Protein AF-A0A6N9TR45-F1 (afdb_monomer_lite)

Foldseek 3Di:
DDPQPVPPVSVVVQVVQQVVPDPDPDRDPVSGDPVVNPCPPDPCPPPPQDCVNQPLPPPPDPVVSVVSVVVVVLVVLCVVVVNPPVVSVVD

Secondary structure (DSSP, 8-state):
----TTHHHHHHHHHHHHHHH-SSSS--GGGS-HHHHT-PPP-TTS----TTT-TTTT-SSHHHHHHHHHHHHHHHHHHHTTT-HHHHTT-

pLDDT: mean 74.88, std 14.42, range [40.03, 90.75]

Radius of gyration: 19.42 Å; chains: 1; bounding box: 37×27×53 Å

Sequence (91 aa):
DYDWPGNVRELRNVVERMVILSRGPVLTLEGLPPAIRRHTPAAPGVAAATPAETPWADVDDFKAAKACFERAFLQRKLDENGRNISRTAKA

InterPro domains:
  IPR002078 RNA polymerase sigma factor 54 interaction domain [PS50045] (1-20)
  IPR009057 Homedomain-like superfamily [SSF46689] (4-90)
  IPR025944 Sigma-54 interaction domain, conserved site [PS00688] (4-13)
  IPR058031 NorR-like, AAA+ ATPase lid domain [PF25601] (2-43)

Organism: Dissulfurirhabdus thermomarina (NCBI:txid1765737)

Structure (mmCIF, N/CA/C/O backbone):
data_AF-A0A6N9TR45-F1
#
_entry.id   AF-A0A6N9TR45-F1
#
loop_
_atom_site.group_PDB
_atom_site.id
_atom_site.type_symbol
_atom_site.label_atom_id
_atom_site.label_alt_id
_atom_site.label_comp_id
_atom_site.label_asym_id
_atom_site.label_entity_id
_atom_site.label_seq_id
_atom_site.pdbx_PDB_ins_code
_atom_site.Cartn_x
_atom_site.Cartn_y
_atom_site.Cartn_z
_atom_site.occupancy
_atom_site.B_iso_or_equiv
_atom_site.auth_seq_id
_atom_site.auth_comp_id
_atom_site.auth_asym_id
_atom_site.auth_atom_id
_atom_site.pdbx_PDB_model_num
ATOM 1 N N . ASP A 1 1 ? -9.665 -7.073 -1.559 1.00 54.34 1 ASP A N 1
ATOM 2 C CA . ASP A 1 1 ? -8.420 -6.305 -1.387 1.00 54.34 1 ASP A CA 1
ATOM 3 C C . ASP A 1 1 ? -8.578 -4.884 -1.907 1.00 54.34 1 ASP A C 1
ATOM 5 O O . ASP A 1 1 ? -9.310 -4.671 -2.872 1.00 54.34 1 ASP A O 1
ATOM 9 N N . TYR A 1 2 ? -7.991 -3.916 -1.200 1.00 58.41 2 TYR A N 1
ATOM 10 C CA . TYR A 1 2 ? -7.883 -2.514 -1.616 1.00 58.41 2 TYR A CA 1
ATOM 11 C C . TYR A 1 2 ? -6.439 -2.306 -2.063 1.00 58.41 2 TYR A C 1
ATOM 13 O O . TYR A 1 2 ? 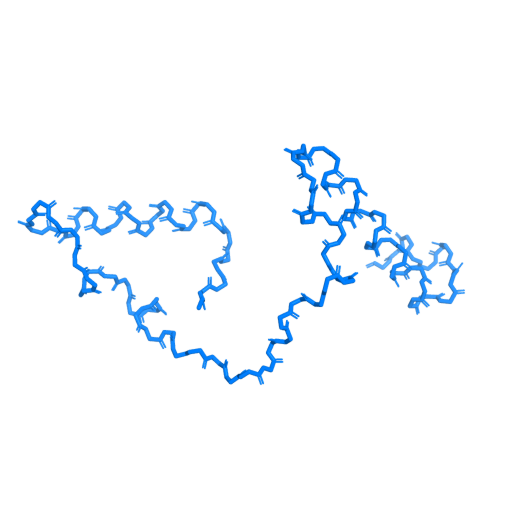-5.531 -2.601 -1.285 1.00 58.41 2 TYR A O 1
ATOM 21 N N . ASP A 1 3 ? -6.225 -1.824 -3.285 1.00 58.97 3 ASP A N 1
ATOM 22 C CA . ASP A 1 3 ? -4.890 -1.596 -3.847 1.00 58.97 3 ASP A CA 1
ATOM 23 C C . ASP A 1 3 ? -4.288 -0.330 -3.239 1.00 58.97 3 ASP A C 1
ATOM 25 O O . ASP A 1 3 ? -4.219 0.713 -3.885 1.00 58.97 3 ASP A O 1
ATOM 29 N N . TRP A 1 4 ? -3.940 -0.404 -1.952 1.00 67.31 4 TRP A N 1
ATOM 30 C CA . TRP A 1 4 ? -3.412 0.684 -1.136 1.00 67.31 4 TRP A CA 1
ATOM 31 C C . TRP A 1 4 ? -2.381 1.517 -1.920 1.00 67.31 4 TRP A C 1
ATOM 33 O O . TRP A 1 4 ? -1.227 1.101 -2.054 1.00 67.31 4 TRP A O 1
ATOM 43 N N . PRO A 1 5 ? -2.740 2.716 -2.417 1.00 60.31 5 PRO A N 1
ATOM 44 C CA . PRO A 1 5 ? -1.868 3.494 -3.289 1.00 60.31 5 PRO A CA 1
ATOM 45 C C . PRO A 1 5 ? -0.809 4.199 -2.430 1.00 60.31 5 PRO A C 1
ATOM 47 O O . PRO A 1 5 ? -0.924 5.373 -2.101 1.00 60.31 5 PRO A O 1
ATOM 50 N N . GLY A 1 6 ? 0.193 3.440 -1.980 1.00 62.19 6 GLY A N 1
ATOM 51 C CA . GLY A 1 6 ? 1.165 3.846 -0.957 1.00 62.19 6 GLY A CA 1
ATOM 52 C C . GLY A 1 6 ? 1.314 2.870 0.220 1.00 62.19 6 GLY A C 1
ATOM 53 O O . GLY A 1 6 ? 1.933 3.247 1.219 1.00 62.19 6 GLY A O 1
ATOM 54 N N . ASN A 1 7 ? 0.748 1.656 0.104 1.00 71.31 7 ASN A N 1
ATOM 55 C CA . ASN A 1 7 ? 0.776 0.492 1.007 1.00 71.31 7 ASN A CA 1
ATOM 56 C C . ASN A 1 7 ? 0.863 0.806 2.510 1.00 71.31 7 ASN A C 1
ATOM 58 O O . ASN A 1 7 ? -0.142 0.749 3.210 1.00 71.31 7 ASN A O 1
ATOM 62 N N . VAL A 1 8 ? 2.042 1.150 3.030 1.00 77.88 8 VAL A N 1
ATOM 63 C CA . VAL A 1 8 ? 2.263 1.302 4.477 1.00 77.88 8 VAL A CA 1
ATOM 64 C C . VAL A 1 8 ? 1.903 2.698 5.001 1.00 77.88 8 VAL A C 1
ATOM 66 O O . VAL A 1 8 ? 1.366 2.813 6.104 1.00 77.88 8 VAL A O 1
ATOM 69 N N . ARG A 1 9 ? 2.165 3.771 4.237 1.00 84.12 9 ARG A N 1
ATOM 70 C CA . ARG A 1 9 ? 1.827 5.141 4.677 1.00 84.12 9 ARG 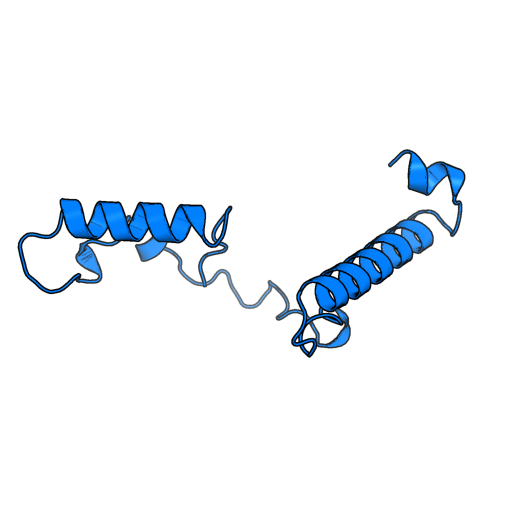A CA 1
ATOM 71 C C . ARG A 1 9 ? 0.320 5.360 4.695 1.00 84.12 9 ARG A C 1
ATOM 73 O O . ARG A 1 9 ? -0.202 5.892 5.667 1.00 84.12 9 ARG A O 1
ATOM 80 N N . GLU A 1 10 ? -0.365 4.910 3.650 1.00 83.19 10 GLU A N 1
ATOM 81 C CA . GLU A 1 10 ? -1.821 5.031 3.558 1.00 83.19 10 GLU A CA 1
ATOM 82 C C . GLU A 1 10 ? -2.529 4.177 4.613 1.00 83.19 10 GLU A C 1
ATOM 84 O O . GLU A 1 10 ? -3.440 4.666 5.280 1.00 83.19 10 GLU A O 1
ATOM 89 N N . LEU A 1 11 ? -2.059 2.946 4.857 1.00 84.88 11 LEU A N 1
ATOM 90 C CA . LEU A 1 11 ? -2.587 2.111 5.937 1.00 84.88 11 LEU A CA 1
ATOM 91 C C . LEU A 1 11 ? -2.433 2.790 7.302 1.00 84.88 11 LEU A C 1
ATOM 93 O O . LEU A 1 11 ? -3.396 2.862 8.065 1.00 84.88 11 LEU A O 1
ATOM 97 N N . ARG A 1 12 ? -1.246 3.339 7.592 1.00 86.81 12 ARG A N 1
ATOM 98 C CA . ARG A 1 12 ? -0.999 4.094 8.827 1.00 86.81 12 ARG A CA 1
ATOM 99 C C . ARG A 1 12 ? -1.967 5.272 8.960 1.00 86.81 12 ARG A C 1
ATOM 101 O O . ARG A 1 12 ? -2.619 5.381 9.992 1.00 86.81 12 ARG A O 1
ATOM 108 N N . ASN A 1 13 ? -2.100 6.102 7.924 1.00 88.00 13 ASN A N 1
ATOM 109 C CA . ASN A 1 13 ? -2.988 7.271 7.939 1.00 88.00 13 ASN A CA 1
ATOM 110 C C . ASN A 1 13 ? -4.444 6.880 8.236 1.00 88.00 13 ASN A C 1
ATOM 112 O O . ASN A 1 13 ? -5.148 7.566 8.979 1.00 88.00 13 ASN A O 1
ATOM 116 N N . VAL A 1 14 ? -4.905 5.768 7.658 1.00 88.38 14 VAL A N 1
ATOM 117 C CA . VAL A 1 14 ? -6.262 5.262 7.876 1.00 88.38 14 VAL A CA 1
ATOM 118 C C . VAL A 1 14 ? -6.450 4.784 9.311 1.00 88.38 14 VAL A C 1
ATOM 120 O O . VAL A 1 14 ? -7.424 5.187 9.946 1.00 88.38 14 VAL A O 1
ATOM 123 N N . VAL A 1 15 ? -5.523 3.986 9.845 1.00 88.00 15 VAL A N 1
ATOM 124 C CA . VAL A 1 15 ? -5.596 3.500 11.233 1.00 88.00 15 VAL A CA 1
ATOM 125 C C . VAL A 1 15 ? -5.526 4.663 12.225 1.00 88.00 15 VAL A C 1
ATOM 127 O O . VAL A 1 15 ? -6.353 4.732 13.131 1.00 88.00 15 VAL A O 1
ATOM 130 N N . GLU A 1 16 ? -4.616 5.621 12.031 1.00 90.44 16 GLU A N 1
ATOM 131 C CA . GLU A 1 16 ? -4.513 6.826 12.867 1.00 90.44 16 GLU A CA 1
ATOM 132 C C . GLU A 1 16 ? -5.831 7.610 12.880 1.00 90.44 16 GLU A C 1
ATOM 134 O O . GLU A 1 16 ? -6.353 7.955 13.942 1.00 90.44 16 GLU A O 1
ATOM 139 N N . ARG A 1 17 ? -6.433 7.828 11.705 1.00 88.25 17 ARG A N 1
ATOM 140 C CA . ARG A 1 17 ? -7.726 8.511 11.593 1.00 88.25 17 ARG A CA 1
ATOM 141 C C . ARG A 1 17 ? -8.850 7.741 12.290 1.00 88.25 17 ARG A C 1
ATOM 143 O O . ARG A 1 17 ? -9.705 8.364 12.916 1.00 88.25 17 ARG A O 1
ATOM 150 N N . MET A 1 18 ? -8.861 6.413 12.192 1.00 90.75 18 MET A N 1
ATOM 151 C CA . MET A 1 18 ? -9.845 5.577 12.882 1.00 90.75 18 MET A CA 1
ATOM 152 C C . MET A 1 18 ? -9.705 5.679 14.400 1.00 90.75 18 MET A C 1
ATOM 154 O O . MET A 1 18 ? -10.717 5.807 15.079 1.00 90.75 18 MET A O 1
ATOM 158 N N . VAL A 1 19 ? -8.479 5.688 14.925 1.00 89.38 19 VAL A N 1
ATOM 159 C CA . VAL A 1 19 ? -8.216 5.873 16.360 1.00 89.38 19 VAL A CA 1
ATOM 160 C C . VAL A 1 19 ? -8.712 7.239 16.832 1.00 89.38 19 VAL A C 1
ATOM 162 O O . VAL A 1 19 ? -9.429 7.302 17.827 1.00 89.38 19 VAL A O 1
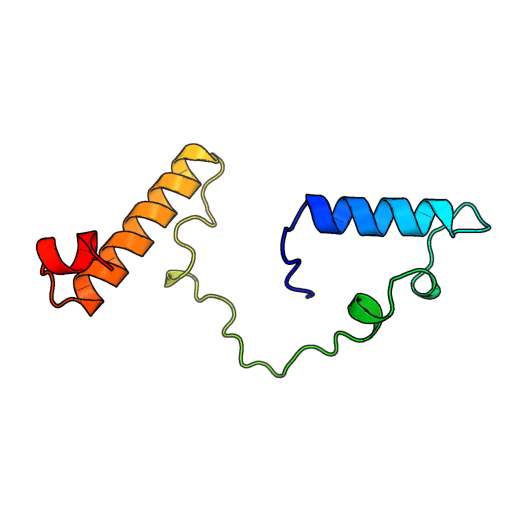ATOM 165 N N . ILE A 1 20 ? -8.431 8.313 16.085 1.00 88.19 20 ILE A N 1
ATOM 166 C CA . ILE A 1 20 ? -8.880 9.676 16.424 1.00 88.19 20 ILE A CA 1
ATOM 167 C C . ILE A 1 20 ? -10.413 9.788 16.452 1.00 88.19 20 ILE A C 1
ATOM 169 O O . ILE A 1 20 ? -10.969 10.495 17.288 1.00 88.19 20 ILE A O 1
ATOM 173 N N . LEU A 1 21 ? -11.103 9.124 15.521 1.00 84.75 21 LEU A N 1
ATOM 174 C CA . LEU A 1 21 ? -12.562 9.207 15.387 1.00 84.75 21 LEU A CA 1
ATOM 175 C C . LEU A 1 21 ? -13.316 8.169 16.229 1.00 84.75 21 LEU A C 1
ATOM 177 O O . LEU A 1 21 ? -14.534 8.283 16.396 1.00 84.75 21 LEU A O 1
ATOM 181 N N . SER A 1 22 ? -12.621 7.154 16.743 1.00 86.81 22 SER A N 1
ATOM 182 C CA . SER A 1 22 ? -13.215 6.126 17.590 1.00 86.81 22 SER A CA 1
ATOM 183 C C . SER A 1 22 ? -13.657 6.696 18.937 1.00 86.81 22 SER A C 1
ATOM 185 O O . SER A 1 22 ? -12.945 7.451 19.590 1.00 86.81 22 SER A O 1
ATOM 187 N N . ARG A 1 23 ? -14.866 6.324 19.364 1.00 82.69 23 ARG A N 1
ATOM 188 C CA . ARG A 1 23 ? -15.420 6.709 20.674 1.00 82.69 23 ARG A CA 1
ATOM 189 C C . ARG A 1 23 ? -15.198 5.649 21.754 1.00 82.69 23 ARG A C 1
ATOM 191 O O . ARG A 1 23 ? -15.571 5.864 22.901 1.00 82.69 23 ARG A O 1
ATOM 198 N N . GLY A 1 24 ? -14.651 4.495 21.383 1.00 83.56 24 GLY A N 1
ATOM 199 C CA . GLY A 1 24 ? -14.502 3.339 22.254 1.00 83.56 24 GLY A CA 1
ATOM 200 C C . GLY A 1 24 ? -13.187 2.605 22.005 1.00 83.56 24 GLY A C 1
ATOM 201 O O . GLY A 1 24 ? -12.481 2.913 21.047 1.00 83.56 24 GLY A O 1
ATOM 202 N N . PRO A 1 25 ? -12.863 1.612 22.845 1.00 87.19 25 PRO A N 1
ATOM 203 C CA . PRO A 1 25 ? -11.568 0.932 22.818 1.00 87.19 25 PRO A CA 1
ATOM 204 C C . PRO A 1 25 ? -11.379 0.004 21.607 1.00 87.19 25 PRO A C 1
ATOM 206 O O . PRO A 1 25 ? -10.286 -0.513 21.398 1.00 87.19 25 PRO A O 1
ATOM 209 N N . VAL A 1 26 ? -12.436 -0.233 20.824 1.00 88.75 26 VAL A N 1
ATOM 210 C CA . VAL A 1 26 ? -12.435 -1.156 19.687 1.00 88.75 26 VAL A CA 1
ATOM 211 C C . VAL A 1 26 ? -12.792 -0.398 18.416 1.00 88.75 26 VAL A C 1
ATOM 213 O O . VAL A 1 26 ? -13.835 0.254 18.335 1.00 88.75 26 VAL A O 1
ATOM 216 N N . LEU A 1 27 ? -11.931 -0.516 17.407 1.00 88.31 27 LEU A N 1
ATOM 217 C CA . LEU A 1 27 ? -12.192 -0.008 16.067 1.00 88.31 27 LEU A CA 1
ATOM 218 C C . LEU A 1 27 ? -13.190 -0.924 15.352 1.00 88.31 27 LEU A C 1
ATOM 220 O O . LEU A 1 27 ? -12.941 -2.117 15.192 1.00 88.31 27 LEU A O 1
ATOM 224 N N . THR A 1 28 ? -14.312 -0.366 14.905 1.00 85.25 28 THR A N 1
ATOM 225 C CA . THR A 1 28 ? -15.338 -1.103 14.157 1.00 85.25 28 THR A CA 1
ATOM 226 C C . THR A 1 28 ? -15.241 -0.815 12.661 1.00 85.25 28 THR A C 1
ATOM 228 O O . THR A 1 28 ? -14.728 0.225 12.237 1.00 85.25 28 THR A O 1
ATOM 231 N N . LEU A 1 29 ? -15.781 -1.722 11.841 1.00 83.12 29 LEU A N 1
ATOM 232 C CA . LEU A 1 29 ? -15.842 -1.554 10.382 1.00 83.12 29 LEU A CA 1
ATOM 233 C C . LEU A 1 29 ? -16.590 -0.281 9.963 1.00 83.12 29 LEU A C 1
ATOM 235 O O . LEU A 1 29 ? -16.331 0.265 8.895 1.00 83.12 29 LEU A O 1
ATOM 239 N N . GLU A 1 30 ? -17.492 0.223 10.802 1.00 82.19 30 GLU A N 1
ATOM 240 C CA . GLU A 1 30 ? -18.216 1.471 10.561 1.00 82.19 30 GLU A CA 1
ATOM 241 C C . GLU A 1 30 ? -17.293 2.694 10.550 1.00 82.19 30 GLU A C 1
ATOM 243 O O . GLU A 1 30 ? -17.558 3.642 9.807 1.00 82.19 30 GLU A O 1
ATOM 248 N N . GLY A 1 31 ? -16.199 2.640 11.320 1.00 81.44 31 GLY A N 1
ATOM 249 C CA . GLY A 1 31 ? -15.183 3.688 11.405 1.00 81.44 31 GLY A CA 1
ATOM 250 C C . GLY A 1 31 ? -14.220 3.727 10.217 1.00 81.44 31 GLY A C 1
ATOM 251 O O . GLY A 1 31 ? -13.480 4.700 10.069 1.00 81.44 31 GLY A O 1
ATOM 252 N N . LEU A 1 32 ? -14.226 2.707 9.352 1.00 85.69 32 LEU A N 1
ATOM 253 C CA . LEU A 1 32 ? -13.410 2.714 8.142 1.00 85.69 32 LEU A CA 1
ATOM 254 C C . LEU A 1 32 ? -13.890 3.805 7.170 1.00 85.69 32 LEU A C 1
ATOM 256 O O . LEU A 1 32 ? -15.100 3.997 6.992 1.00 85.69 32 LEU A O 1
ATOM 260 N N . PRO A 1 33 ? -12.965 4.477 6.461 1.00 82.12 33 PRO A N 1
ATOM 261 C CA . PRO A 1 33 ? -13.317 5.385 5.382 1.00 82.12 33 PRO A CA 1
ATOM 262 C C . PRO A 1 33 ? -14.260 4.728 4.357 1.00 82.12 33 PRO A C 1
ATOM 264 O O . PRO A 1 33 ? -14.055 3.567 3.982 1.00 82.12 33 PRO A O 1
ATOM 267 N N . PRO A 1 34 ? -15.255 5.464 3.826 1.00 79.25 34 PRO A N 1
ATOM 268 C CA . PRO A 1 34 ? -16.208 4.927 2.855 1.00 79.25 34 PRO A CA 1
ATOM 269 C C . PRO A 1 34 ? -15.566 4.339 1.589 1.00 79.25 34 PRO A C 1
ATOM 271 O O . PRO A 1 34 ? -16.157 3.464 0.963 1.00 79.25 34 PRO A O 1
ATOM 274 N N . ALA A 1 35 ? -14.376 4.818 1.210 1.00 75.81 35 ALA A N 1
ATOM 275 C CA . ALA A 1 35 ? -13.60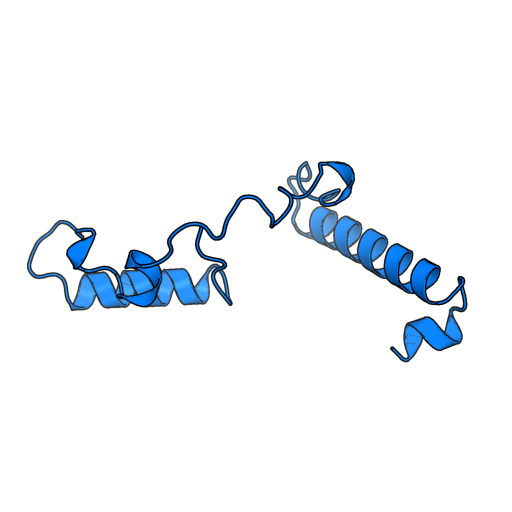0 4.303 0.081 1.00 75.81 35 ALA A CA 1
ATOM 276 C C . ALA A 1 35 ? -13.138 2.851 0.296 1.00 75.81 35 ALA A C 1
ATOM 278 O O . ALA A 1 35 ? -13.187 2.052 -0.631 1.00 75.81 35 ALA A O 1
ATOM 279 N N . ILE A 1 36 ? -12.776 2.493 1.531 1.00 80.25 36 ILE A N 1
ATOM 280 C CA . ILE A 1 36 ? -12.332 1.141 1.892 1.00 80.25 36 ILE A CA 1
ATOM 281 C C . ILE A 1 36 ? -13.545 0.238 2.137 1.00 80.25 36 ILE A C 1
ATOM 283 O O . ILE A 1 36 ? -13.583 -0.892 1.664 1.00 80.25 36 ILE A O 1
ATOM 287 N N . ARG A 1 37 ? -14.590 0.757 2.801 1.00 79.50 37 ARG A N 1
ATOM 2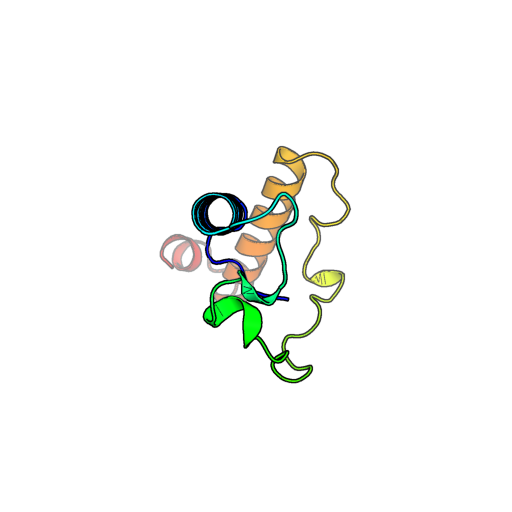88 C CA . ARG A 1 37 ? -15.841 0.013 3.058 1.00 79.50 37 ARG A CA 1
ATOM 289 C C . ARG A 1 37 ? -16.571 -0.439 1.794 1.00 79.50 37 ARG A C 1
ATOM 291 O O . ARG A 1 37 ? -17.276 -1.439 1.838 1.00 79.50 37 ARG A O 1
ATOM 298 N N . ARG A 1 38 ? -16.484 0.334 0.707 1.00 70.62 38 ARG A N 1
ATOM 299 C CA . ARG A 1 38 ? -17.229 0.090 -0.541 1.00 70.62 38 ARG A CA 1
ATOM 300 C C . ARG A 1 38 ? -16.430 -0.643 -1.608 1.00 70.62 38 ARG A C 1
ATOM 302 O O . ARG A 1 38 ? -16.941 -0.786 -2.717 1.00 70.62 38 ARG A O 1
ATOM 309 N N . HIS A 1 39 ? -15.228 -1.125 -1.296 1.00 63.75 39 HIS A N 1
ATOM 310 C CA . HIS A 1 39 ? -14.516 -2.021 -2.199 1.00 63.75 39 HIS A CA 1
ATOM 311 C C . HIS A 1 39 ? -15.267 -3.358 -2.285 1.00 63.75 39 HIS A C 1
ATOM 313 O O . HIS A 1 39 ? -15.000 -4.313 -1.562 1.00 63.75 39 HIS A O 1
ATOM 319 N N . THR A 1 40 ? -16.258 -3.397 -3.174 1.00 47.94 40 THR A N 1
ATOM 320 C CA . THR A 1 40 ? -16.721 -4.635 -3.795 1.00 47.94 40 THR A CA 1
ATOM 321 C C . THR A 1 40 ? -15.535 -5.133 -4.609 1.00 47.94 40 THR A C 1
ATOM 323 O O . THR A 1 40 ? -14.963 -4.317 -5.339 1.00 47.94 40 THR A O 1
ATOM 326 N N . PRO A 1 41 ? -15.106 -6.400 -4.480 1.00 47.81 41 PRO A N 1
ATOM 327 C CA . PRO A 1 41 ? -14.063 -6.909 -5.350 1.00 47.81 41 PRO A CA 1
ATOM 328 C C . PRO A 1 41 ? -14.539 -6.675 -6.781 1.00 47.81 41 PRO A C 1
ATOM 330 O O . PRO A 1 41 ? -15.604 -7.158 -7.175 1.00 47.81 41 PRO A O 1
ATOM 333 N N . ALA A 1 42 ? -13.791 -5.870 -7.537 1.00 44.47 42 ALA A N 1
ATOM 334 C CA . ALA A 1 42 ? -13.931 -5.888 -8.978 1.00 44.47 42 ALA A CA 1
ATOM 335 C C . ALA A 1 42 ? -13.826 -7.360 -9.400 1.00 44.47 42 ALA A C 1
ATOM 337 O O . ALA A 1 42 ? -13.016 -8.105 -8.844 1.00 44.47 42 ALA A O 1
ATOM 338 N N . ALA A 1 43 ? -14.730 -7.774 -10.287 1.00 40.03 43 ALA A N 1
ATOM 339 C CA . ALA A 1 43 ? -14.876 -9.136 -10.785 1.00 40.03 43 ALA A CA 1
ATOM 340 C C . ALA A 1 43 ? -13.521 -9.856 -10.989 1.00 40.03 43 ALA A C 1
ATOM 342 O O . ALA A 1 43 ? -12.540 -9.197 -11.346 1.00 40.03 43 ALA A O 1
ATOM 343 N N . PRO A 1 44 ? -13.455 -11.192 -10.806 1.00 42.91 44 PRO A N 1
ATOM 344 C CA . PRO A 1 44 ? -12.232 -11.962 -11.029 1.00 42.91 44 PRO A CA 1
ATOM 345 C C . PRO A 1 44 ? -11.762 -11.708 -12.464 1.00 42.91 44 PRO A C 1
ATOM 347 O O . PRO A 1 44 ? -12.426 -12.074 -13.430 1.00 42.91 44 PRO A O 1
ATOM 350 N N . GLY A 1 45 ? -10.671 -10.969 -12.593 1.00 45.31 45 GLY A N 1
ATOM 351 C CA . GLY A 1 45 ? -10.323 -10.264 -13.826 1.00 45.31 45 GLY A CA 1
ATOM 352 C C . GLY A 1 45 ? -9.089 -9.385 -13.666 1.00 45.31 45 GLY A C 1
ATOM 353 O O . GLY A 1 45 ? -8.402 -9.115 -14.644 1.00 45.31 45 GLY A O 1
ATOM 354 N N . VAL A 1 46 ? -8.721 -9.040 -12.429 1.00 46.81 46 VAL A N 1
ATOM 355 C CA . VAL A 1 46 ? -7.302 -8.921 -12.094 1.00 46.81 46 VAL A CA 1
ATOM 356 C C . VAL A 1 46 ? -6.831 -10.351 -11.891 1.00 46.81 46 VAL A C 1
ATOM 358 O O . VAL A 1 46 ? -7.194 -10.987 -10.900 1.00 46.81 46 VAL A O 1
ATOM 361 N N . ALA A 1 47 ? -6.153 -10.904 -12.896 1.00 45.25 47 ALA A N 1
ATOM 362 C CA . ALA A 1 47 ? -5.483 -12.185 -12.763 1.00 45.25 47 ALA A CA 1
ATOM 363 C C . ALA A 1 47 ? -4.711 -12.147 -11.442 1.00 45.25 47 ALA A C 1
ATOM 365 O O . ALA A 1 47 ? -3.886 -11.255 -11.237 1.00 45.25 47 ALA A O 1
ATOM 366 N N . ALA A 1 48 ? -5.041 -13.057 -10.519 1.00 46.88 48 ALA A N 1
ATOM 367 C CA . ALA A 1 48 ? -4.137 -13.371 -9.428 1.00 46.88 48 ALA A CA 1
ATOM 368 C C . ALA A 1 48 ? -2.780 -13.553 -10.094 1.00 46.88 48 ALA A C 1
ATOM 370 O O . ALA A 1 48 ? -2.697 -14.386 -11.001 1.00 46.88 48 ALA A O 1
ATOM 371 N N . ALA A 1 49 ? -1.814 -12.692 -9.748 1.00 47.78 49 ALA A N 1
ATOM 372 C CA . ALA A 1 49 ? -0.524 -12.667 -10.411 1.00 47.78 49 ALA A CA 1
ATOM 373 C C . ALA A 1 49 ? -0.058 -14.114 -10.508 1.00 47.78 49 ALA A C 1
ATOM 375 O O . ALA A 1 49 ? 0.065 -14.811 -9.496 1.00 47.78 49 ALA A O 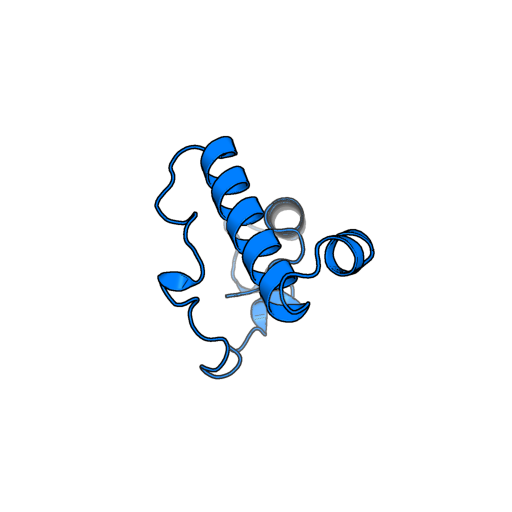1
ATOM 376 N N . THR A 1 50 ? 0.029 -14.609 -11.738 1.00 46.62 50 THR A N 1
ATOM 377 C CA . THR A 1 50 ? 0.392 -16.005 -11.964 1.00 46.62 50 THR A CA 1
ATOM 378 C C . THR A 1 50 ? 1.749 -16.205 -11.280 1.00 46.62 50 THR A C 1
ATOM 380 O O . THR A 1 50 ? 2.531 -15.259 -11.265 1.00 46.62 50 THR A O 1
ATOM 383 N N . PRO A 1 51 ? 2.111 -17.375 -10.728 1.00 50.09 51 PRO A N 1
ATOM 384 C CA . PRO A 1 51 ? 3.416 -17.549 -10.070 1.00 50.09 51 PRO A CA 1
ATOM 385 C C . PRO A 1 51 ? 4.620 -17.117 -10.939 1.00 50.09 51 PRO A C 1
ATOM 387 O O . PRO A 1 51 ? 5.673 -16.754 -10.425 1.00 50.09 51 PRO A O 1
ATOM 390 N N . ALA A 1 52 ? 4.442 -17.082 -12.267 1.00 53.50 52 ALA A N 1
ATOM 391 C CA . ALA A 1 52 ? 5.389 -16.532 -13.238 1.00 53.50 52 ALA A CA 1
ATOM 392 C C . ALA A 1 52 ? 5.578 -14.994 -13.185 1.00 53.50 52 ALA A C 1
ATOM 394 O O . ALA A 1 52 ? 6.609 -14.492 -13.627 1.00 53.50 52 ALA A O 1
ATOM 395 N N . GLU A 1 53 ? 4.609 -14.242 -12.666 1.00 58.47 53 GLU A N 1
ATOM 396 C CA . GLU A 1 53 ? 4.576 -12.775 -12.607 1.00 58.47 53 GLU A CA 1
ATOM 397 C C . GLU A 1 53 ? 5.118 -12.208 -11.290 1.00 58.47 53 GLU A C 1
ATOM 399 O O . GLU A 1 53 ? 5.386 -11.012 -11.222 1.00 58.47 53 GLU A O 1
ATOM 404 N N . THR A 1 54 ? 5.350 -13.045 -10.272 1.00 67.56 54 THR A N 1
ATOM 405 C CA . THR A 1 54 ? 5.970 -12.642 -8.997 1.00 67.56 54 THR A CA 1
ATOM 406 C C . THR A 1 54 ? 7.207 -13.482 -8.651 1.00 67.56 54 THR A C 1
ATOM 408 O O . THR A 1 54 ? 7.243 -14.112 -7.594 1.00 67.56 54 THR A O 1
ATOM 411 N N . PRO A 1 55 ? 8.277 -13.468 -9.471 1.00 66.50 55 PRO A N 1
ATOM 412 C CA . PRO A 1 55 ? 9.540 -14.160 -9.172 1.00 66.50 55 PRO A CA 1
ATOM 413 C C . PRO A 1 55 ? 10.271 -13.651 -7.911 1.00 66.50 55 PRO A C 1
ATOM 415 O O . PRO A 1 55 ? 11.349 -14.135 -7.579 1.00 66.50 55 PRO A O 1
ATOM 418 N N . TRP A 1 56 ? 9.718 -12.650 -7.226 1.00 77.88 56 TRP A N 1
ATOM 419 C CA . TRP A 1 56 ? 10.196 -12.102 -5.957 1.00 77.88 56 TRP A CA 1
ATOM 420 C C . TRP A 1 56 ? 9.356 -12.541 -4.741 1.00 77.88 56 TRP A C 1
ATOM 422 O O . TRP A 1 56 ? 9.648 -12.090 -3.639 1.00 77.88 56 TRP A O 1
ATOM 432 N N . ALA A 1 57 ? 8.312 -13.363 -4.920 1.00 73.69 57 ALA A N 1
ATOM 433 C CA . ALA A 1 57 ? 7.416 -13.779 -3.833 1.00 73.69 57 ALA A CA 1
ATOM 434 C C . ALA A 1 57 ? 8.070 -14.757 -2.840 1.00 73.69 57 ALA A C 1
ATOM 436 O O . ALA A 1 57 ? 7.774 -14.694 -1.652 1.00 73.69 57 ALA A O 1
ATOM 437 N N . ASP A 1 58 ? 8.993 -15.597 -3.314 1.00 75.31 58 ASP A N 1
ATOM 438 C CA . ASP A 1 58 ? 9.670 -16.626 -2.507 1.00 75.31 58 ASP A CA 1
ATOM 439 C C . ASP A 1 58 ? 11.009 -16.144 -1.914 1.00 75.31 58 ASP A C 1
ATOM 441 O O . ASP A 1 58 ? 11.885 -16.946 -1.593 1.00 75.31 58 ASP A O 1
ATOM 445 N N . VAL A 1 59 ? 11.223 -14.825 -1.837 1.00 81.31 59 VAL A N 1
ATOM 446 C CA . VAL A 1 59 ? 12.514 -14.241 -1.456 1.00 81.31 59 VAL A CA 1
ATOM 447 C C . VAL A 1 59 ? 12.397 -13.511 -0.121 1.00 81.31 59 VAL A C 1
ATOM 449 O O . VAL A 1 59 ? 11.738 -12.478 -0.030 1.00 81.31 59 VAL A O 1
ATOM 452 N N . ASP A 1 60 ? 13.094 -14.016 0.897 1.00 80.94 60 ASP A N 1
ATOM 453 C CA . ASP A 1 60 ? 13.033 -13.476 2.266 1.00 80.94 60 ASP A CA 1
ATOM 454 C C . ASP A 1 60 ? 13.810 -12.157 2.455 1.00 80.94 60 ASP A C 1
ATOM 456 O O . ASP A 1 60 ? 13.590 -11.427 3.422 1.00 80.94 60 ASP A O 1
ATOM 460 N N . ASP A 1 61 ? 14.728 -11.827 1.540 1.00 89.19 61 ASP A N 1
ATOM 461 C CA . ASP A 1 61 ? 15.543 -10.611 1.599 1.00 89.19 61 ASP A CA 1
ATOM 462 C C . ASP A 1 61 ? 15.051 -9.535 0.620 1.00 89.19 61 ASP A C 1
ATOM 464 O O . ASP A 1 61 ? 14.915 -9.763 -0.585 1.00 89.19 61 ASP A O 1
ATOM 468 N N . PHE A 1 62 ? 14.857 -8.312 1.125 1.00 78.88 62 PHE A N 1
ATOM 469 C CA . PHE A 1 62 ? 14.352 -7.187 0.333 1.00 78.88 62 PHE A CA 1
ATOM 470 C C . PHE A 1 62 ? 15.263 -6.833 -0.850 1.00 78.88 62 PHE A C 1
ATOM 472 O O . PHE A 1 62 ? 14.779 -6.506 -1.937 1.00 78.88 62 PHE A O 1
ATOM 479 N N . LYS A 1 63 ? 16.588 -6.885 -0.666 1.00 82.69 63 LYS A N 1
ATOM 480 C CA . LYS A 1 63 ? 17.536 -6.542 -1.734 1.00 82.69 63 LYS A CA 1
ATOM 481 C C . LYS A 1 63 ? 17.479 -7.585 -2.849 1.00 82.69 63 LYS A C 1
ATOM 483 O O . LYS A 1 63 ? 17.496 -7.215 -4.024 1.00 82.69 63 LYS A O 1
ATOM 488 N N . ALA A 1 64 ? 17.359 -8.857 -2.489 1.00 83.56 64 ALA A N 1
ATOM 489 C CA . ALA A 1 64 ? 17.166 -9.946 -3.434 1.00 83.56 64 ALA A CA 1
ATOM 490 C C . ALA A 1 64 ? 15.802 -9.860 -4.150 1.00 83.56 64 ALA A C 1
ATOM 492 O O . ALA A 1 64 ? 15.755 -9.968 -5.377 1.00 83.56 64 ALA A O 1
ATOM 493 N N . ALA A 1 65 ? 14.716 -9.551 -3.434 1.00 85.88 65 ALA A N 1
ATOM 494 C CA . ALA A 1 65 ? 13.394 -9.332 -4.026 1.00 85.88 65 ALA A CA 1
ATOM 495 C C . ALA A 1 65 ? 13.408 -8.179 -5.051 1.00 85.88 65 ALA A C 1
ATOM 497 O O . ALA A 1 65 ? 12.924 -8.328 -6.177 1.00 85.88 65 ALA A O 1
ATOM 498 N N . LYS A 1 66 ? 14.051 -7.053 -4.705 1.00 86.38 66 LYS A N 1
ATOM 499 C CA . LYS A 1 66 ? 14.245 -5.902 -5.604 1.00 86.38 66 LYS A CA 1
ATOM 500 C C . LYS A 1 66 ? 15.029 -6.280 -6.860 1.00 86.38 66 LYS A C 1
ATOM 502 O O . LYS A 1 66 ? 14.621 -5.909 -7.955 1.00 86.38 66 LYS A O 1
ATOM 507 N N . ALA A 1 67 ? 16.118 -7.035 -6.723 1.00 85.94 67 ALA A N 1
ATOM 508 C CA . ALA A 1 67 ? 16.923 -7.467 -7.864 1.00 85.94 67 ALA A CA 1
ATOM 509 C C . ALA A 1 67 ? 16.138 -8.388 -8.818 1.00 85.94 67 ALA A C 1
ATOM 511 O O . ALA A 1 67 ? 16.220 -8.238 -10.040 1.00 85.94 67 ALA A O 1
ATOM 512 N N . CYS A 1 68 ? 15.338 -9.312 -8.275 1.00 86.62 68 CYS A N 1
ATOM 513 C CA . CYS A 1 68 ? 14.459 -10.171 -9.070 1.00 86.62 68 CYS A CA 1
ATOM 514 C C . CYS A 1 68 ? 13.414 -9.357 -9.841 1.00 86.62 68 CYS A C 1
ATOM 516 O O . CYS A 1 68 ? 13.237 -9.576 -11.042 1.00 86.62 68 CYS A O 1
ATOM 518 N N . PHE A 1 69 ? 12.778 -8.389 -9.176 1.00 87.12 69 PHE A N 1
ATOM 519 C CA . PHE A 1 69 ? 11.839 -7.468 -9.811 1.00 87.12 69 PHE A CA 1
ATOM 520 C C . PHE A 1 69 ? 12.499 -6.646 -10.927 1.00 87.12 69 PHE A C 1
ATOM 522 O O . PHE A 1 69 ? 11.991 -6.623 -12.045 1.00 87.12 69 PHE A O 1
ATOM 529 N N . GLU A 1 70 ? 13.645 -6.011 -10.663 1.00 86.62 70 GLU A N 1
ATOM 530 C CA . GLU A 1 70 ? 14.362 -5.186 -11.646 1.00 86.62 70 GLU A CA 1
ATOM 531 C C . GLU A 1 70 ? 14.713 -5.985 -12.900 1.00 86.62 70 GLU A C 1
ATOM 533 O O . GLU A 1 70 ? 14.474 -5.531 -14.020 1.00 86.62 70 GLU A O 1
ATOM 538 N N . ARG A 1 71 ? 15.220 -7.210 -12.723 1.00 86.31 71 ARG A N 1
ATOM 539 C CA . ARG A 1 71 ? 15.551 -8.095 -13.841 1.00 86.31 71 ARG A CA 1
ATOM 540 C C . ARG A 1 71 ? 14.314 -8.455 -14.660 1.00 86.31 71 ARG A C 1
ATOM 542 O O . ARG A 1 71 ? 14.360 -8.369 -15.884 1.00 86.31 71 ARG A O 1
ATOM 549 N N . ALA A 1 72 ? 13.219 -8.835 -14.002 1.00 85.69 72 ALA A N 1
ATOM 550 C CA . ALA A 1 72 ? 11.969 -9.175 -14.678 1.00 85.69 72 ALA A CA 1
ATOM 551 C C . ALA A 1 72 ? 11.382 -7.967 -15.431 1.00 85.69 72 ALA A C 1
ATOM 553 O O . ALA A 1 72 ? 10.962 -8.089 -16.583 1.00 85.69 72 ALA A O 1
ATOM 554 N N . PHE A 1 73 ? 11.417 -6.782 -14.816 1.00 84.25 73 PHE A N 1
ATOM 555 C CA . PHE A 1 73 ? 10.946 -5.537 -15.413 1.00 84.25 73 PHE A CA 1
ATOM 556 C C . PHE A 1 73 ? 11.744 -5.163 -16.668 1.00 84.25 73 PHE A C 1
ATOM 558 O O . PHE A 1 73 ? 11.156 -4.890 -17.717 1.00 84.25 73 PHE A O 1
ATOM 565 N N . LEU A 1 74 ? 13.077 -5.188 -16.576 1.00 84.62 74 LEU A N 1
ATOM 566 C CA . LEU A 1 74 ? 13.959 -4.867 -17.696 1.00 84.62 74 LEU A CA 1
ATOM 567 C C . LEU A 1 74 ? 13.838 -5.889 -18.825 1.00 84.62 74 LEU A C 1
ATOM 569 O O . LEU A 1 74 ? 13.782 -5.493 -19.986 1.00 84.62 74 LEU A O 1
ATOM 573 N N . GLN A 1 75 ? 13.742 -7.183 -18.506 1.00 83.94 75 GLN A N 1
ATOM 574 C CA . GLN A 1 75 ? 13.553 -8.233 -19.508 1.00 83.94 75 GLN A CA 1
ATOM 575 C C . GLN A 1 75 ? 12.262 -8.008 -20.303 1.00 83.94 75 GLN A C 1
ATOM 577 O O . GLN A 1 75 ? 12.290 -7.997 -21.531 1.00 83.94 75 GLN A O 1
ATOM 582 N N . ARG A 1 76 ? 11.153 -7.716 -19.612 1.00 84.94 76 ARG A N 1
ATOM 583 C CA . ARG A 1 76 ? 9.876 -7.400 -20.261 1.00 84.94 76 ARG A CA 1
ATOM 584 C C . ARG A 1 76 ? 9.985 -6.176 -21.169 1.00 84.94 76 ARG A C 1
ATOM 586 O O . ARG A 1 76 ? 9.546 -6.217 -22.313 1.00 84.94 76 ARG A O 1
ATOM 593 N N . LYS A 1 77 ? 10.606 -5.098 -20.682 1.00 84.94 77 LYS A N 1
ATOM 594 C CA . LYS A 1 77 ? 10.790 -3.862 -21.457 1.00 84.94 77 LYS A CA 1
ATOM 595 C C . LYS A 1 77 ? 11.704 -4.054 -22.668 1.00 84.94 77 LYS A C 1
ATOM 597 O O . LYS A 1 77 ? 11.465 -3.439 -23.706 1.00 84.94 77 LYS A O 1
ATOM 602 N N . LEU A 1 78 ? 12.709 -4.921 -22.564 1.00 86.12 78 LEU A N 1
ATOM 603 C CA . LEU A 1 78 ? 13.547 -5.316 -23.693 1.00 86.12 78 LEU A CA 1
ATOM 604 C C . LEU A 1 78 ? 12.745 -6.102 -24.728 1.00 86.12 78 LEU A C 1
ATOM 606 O O . LEU A 1 78 ? 12.843 -5.794 -25.913 1.00 86.12 78 LEU A O 1
ATOM 610 N N . ASP A 1 79 ? 11.943 -7.079 -24.306 1.00 85.06 79 ASP A N 1
ATOM 611 C CA . ASP A 1 79 ? 11.142 -7.893 -25.223 1.00 85.06 79 ASP A CA 1
ATOM 612 C C . ASP A 1 79 ? 10.057 -7.052 -25.932 1.00 85.06 79 ASP A C 1
ATOM 614 O O . ASP A 1 79 ? 9.900 -7.169 -27.147 1.00 85.06 79 ASP A O 1
ATOM 618 N N . GLU A 1 80 ? 9.417 -6.103 -25.234 1.00 83.44 80 GLU A N 1
ATOM 619 C CA . GLU A 1 80 ? 8.498 -5.106 -25.823 1.00 83.44 80 GLU A CA 1
ATOM 620 C C . GLU A 1 80 ? 9.168 -4.249 -26.915 1.00 83.44 80 GLU A C 1
ATOM 622 O O . GLU A 1 80 ? 8.542 -3.884 -27.909 1.00 83.44 80 GLU A O 1
ATOM 627 N N . ASN A 1 81 ? 10.458 -3.942 -26.754 1.00 84.44 81 ASN A N 1
ATOM 628 C CA . ASN A 1 81 ? 11.231 -3.120 -27.687 1.00 84.44 81 ASN A CA 1
ATOM 629 C C . ASN A 1 81 ? 12.047 -3.947 -28.696 1.00 84.44 81 ASN A C 1
ATOM 631 O O . ASN A 1 81 ? 12.975 -3.418 -29.319 1.00 84.44 81 ASN A O 1
ATOM 635 N N . GLY A 1 82 ? 11.744 -5.240 -28.859 1.00 82.25 82 GLY A N 1
ATOM 636 C CA . GLY A 1 82 ? 12.437 -6.116 -29.809 1.00 82.25 82 GLY A CA 1
ATOM 637 C C . GLY A 1 82 ? 13.928 -6.288 -29.500 1.00 82.25 82 GLY A C 1
ATOM 638 O O . GLY A 1 82 ? 14.747 -6.362 -30.413 1.00 82.25 82 GLY A O 1
ATOM 639 N N . ARG A 1 83 ? 14.290 -6.288 -28.211 1.00 78.75 83 ARG A N 1
ATOM 640 C CA . ARG A 1 83 ? 15.664 -6.338 -27.671 1.00 78.75 83 ARG A CA 1
ATOM 641 C C . ARG A 1 83 ? 16.556 -5.180 -28.112 1.00 78.75 83 ARG A C 1
ATOM 643 O O . ARG A 1 83 ? 17.783 -5.267 -28.068 1.00 78.75 83 ARG A O 1
ATOM 650 N N . ASN A 1 84 ? 15.952 -4.057 -28.492 1.00 80.88 84 ASN A N 1
ATOM 651 C CA . ASN A 1 84 ? 16.686 -2.841 -28.791 1.00 80.88 84 ASN A CA 1
ATOM 652 C C . ASN A 1 84 ? 16.992 -2.067 -27.498 1.00 80.88 84 ASN A C 1
ATOM 654 O O . ASN A 1 84 ? 16.154 -1.335 -26.961 1.00 80.88 84 ASN A O 1
ATOM 658 N N . ILE A 1 85 ? 18.223 -2.224 -27.009 1.00 77.69 85 ILE A N 1
ATOM 659 C CA . ILE A 1 85 ? 18.710 -1.638 -25.751 1.00 77.69 85 ILE A CA 1
ATOM 660 C C . ILE A 1 85 ? 18.573 -0.105 -25.758 1.00 77.69 85 ILE A C 1
ATOM 662 O O . ILE A 1 85 ? 18.129 0.485 -24.775 1.00 77.69 85 ILE A O 1
ATOM 666 N N . SER A 1 86 ? 18.878 0.550 -26.884 1.00 76.81 86 SER A N 1
ATOM 667 C CA . SER A 1 86 ? 18.839 2.015 -27.001 1.00 76.81 86 SER A CA 1
ATOM 668 C C . SER A 1 86 ? 17.424 2.596 -26.961 1.00 76.81 86 SER A C 1
ATOM 670 O O . SER A 1 86 ? 17.248 3.711 -26.472 1.00 76.81 86 SER A O 1
ATOM 672 N N . ARG A 1 87 ? 16.416 1.866 -27.462 1.00 68.62 87 ARG A N 1
ATOM 673 C CA . ARG A 1 87 ? 15.001 2.259 -27.308 1.00 68.62 87 ARG A CA 1
ATOM 674 C C . ARG A 1 87 ? 14.500 2.011 -25.890 1.00 68.62 87 ARG A C 1
ATOM 676 O O . ARG A 1 87 ? 13.795 2.853 -25.351 1.00 68.62 87 ARG A O 1
ATOM 683 N N . THR A 1 88 ? 14.930 0.911 -25.280 1.00 70.12 88 THR A N 1
ATOM 684 C CA . THR A 1 88 ? 14.509 0.516 -23.928 1.00 70.12 88 THR A CA 1
ATOM 685 C C . THR A 1 88 ? 15.011 1.481 -22.851 1.00 70.12 88 THR A C 1
ATOM 687 O O . THR A 1 88 ? 14.297 1.743 -21.899 1.00 70.12 88 THR A O 1
ATOM 690 N N . ALA A 1 89 ? 16.207 2.061 -23.006 1.00 70.81 89 ALA A N 1
ATOM 691 C CA . ALA A 1 89 ? 16.761 3.013 -22.035 1.00 70.81 89 ALA A CA 1
ATOM 692 C C . ALA A 1 89 ? 16.123 4.419 -22.078 1.00 70.81 89 ALA A C 1
ATOM 694 O O . ALA A 1 89 ? 16.371 5.226 -21.185 1.00 70.81 89 ALA A O 1
ATOM 695 N N . LYS A 1 90 ? 15.363 4.742 -23.134 1.00 68.94 90 LYS A N 1
ATOM 696 C CA . LYS A 1 90 ? 14.706 6.050 -23.316 1.00 68.94 90 LYS A CA 1
ATOM 697 C C . LYS A 1 90 ? 13.211 6.040 -22.980 1.00 68.94 90 LYS A C 1
ATOM 699 O O . LYS A 1 90 ? 12.621 7.117 -22.940 1.00 68.94 90 LYS A O 1
ATOM 704 N N . ALA A 1 91 ? 12.619 4.859 -22.822 1.00 53.56 91 ALA A N 1
ATOM 705 C CA . ALA A 1 91 ? 11.200 4.642 -22.549 1.00 53.56 91 ALA A CA 1
ATOM 706 C C . ALA A 1 91 ? 10.971 4.378 -21.058 1.00 53.56 91 ALA A C 1
ATOM 708 O O . ALA A 1 91 ? 9.903 4.794 -20.560 1.00 53.56 91 ALA A O 1
#